Protein AF-A0A1B6BA96-F1 (afdb_monomer_lite)

Radius of gyration: 12.79 Å; chains: 1; bounding box: 41×29×31 Å

pLDDT: mean 71.99, std 13.61, range [39.78, 89.44]

Sequence (100 aa):
MKSKEPPKLGKYVYGSLDTVDASWVELKADFVFIYSRGQALSYRPSGQYEVHGDQLILKTTDGDVIFEKTGLGSNAIELISDPLRHENQGKIFSYKAFSN

Secondary structure (DSSP, 8-state):
----PPPPSEEEESS-TTSTT--EEEE-STTEEEEE--TT-----EEEEEEETTEEEE--TT--EEEEE-STT-SEEEEEE-TT-GGGTT--EEEEEPP-

Structure (mmCIF, N/CA/C/O backbone):
data_AF-A0A1B6BA96-F1
#
_entry.id   AF-A0A1B6BA96-F1
#
loop_
_atom_site.group_PDB
_atom_site.id
_atom_site.type_symbol
_atom_site.label_atom_id
_atom_site.label_alt_id
_atom_site.label_comp_id
_atom_site.label_asym_id
_atom_site.label_entity_id
_atom_site.label_seq_id
_atom_site.pdbx_PDB_ins_code
_atom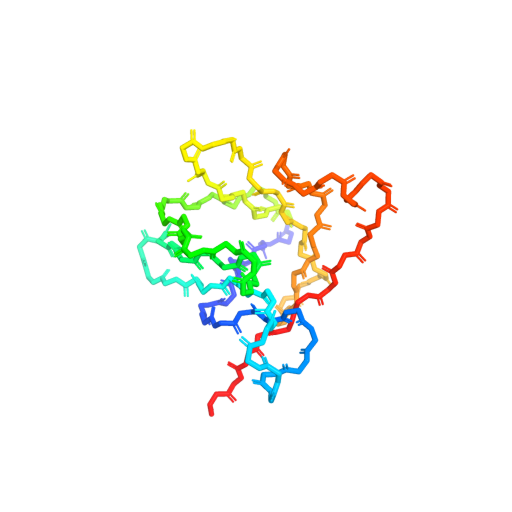_site.Cartn_x
_atom_site.Cartn_y
_atom_site.Cartn_z
_atom_site.occupancy
_atom_site.B_iso_or_equiv
_atom_site.auth_seq_id
_atom_site.auth_comp_id
_atom_site.auth_asym_id
_atom_site.auth_atom_id
_atom_site.pdbx_PDB_model_num
ATOM 1 N N . MET A 1 1 ? -26.604 6.236 7.461 1.00 39.78 1 MET A N 1
ATOM 2 C CA . MET A 1 1 ? -25.246 6.570 6.978 1.00 39.78 1 MET A CA 1
ATOM 3 C C . MET A 1 1 ? -24.353 5.373 7.254 1.00 39.78 1 MET A C 1
ATOM 5 O O . MET A 1 1 ? -24.276 4.963 8.403 1.00 39.78 1 MET A O 1
ATOM 9 N N . LYS A 1 2 ? -23.773 4.737 6.229 1.00 42.31 2 LYS A N 1
ATOM 10 C CA . LYS A 1 2 ? -22.819 3.639 6.447 1.00 42.31 2 LYS A CA 1
ATOM 11 C C . LYS A 1 2 ? -21.537 4.254 7.010 1.00 42.31 2 LYS A C 1
ATOM 13 O O . LYS A 1 2 ? -20.851 4.961 6.281 1.00 42.31 2 LYS A O 1
ATOM 18 N N . SER A 1 3 ? -21.269 4.036 8.298 1.00 40.38 3 SER A N 1
ATOM 19 C CA . SER A 1 3 ? -19.958 4.309 8.890 1.00 40.38 3 SER A CA 1
ATOM 20 C C . SER A 1 3 ? -18.940 3.464 8.128 1.00 40.38 3 SER A C 1
ATOM 22 O O . SER A 1 3 ? -19.040 2.236 8.120 1.00 40.38 3 SER A O 1
ATOM 24 N N . LYS A 1 4 ? -18.054 4.110 7.370 1.00 51.53 4 LYS A N 1
ATOM 25 C CA . LYS A 1 4 ? -17.023 3.424 6.592 1.00 51.53 4 LYS A CA 1
ATOM 26 C C . LYS A 1 4 ? -15.805 3.279 7.489 1.00 51.53 4 LYS A C 1
ATOM 28 O O . LYS A 1 4 ? -15.099 4.245 7.747 1.00 51.53 4 LYS A O 1
ATOM 33 N N . GLU A 1 5 ? -15.617 2.074 8.011 1.00 59.47 5 GLU A N 1
ATOM 34 C CA . GLU A 1 5 ? -14.466 1.739 8.845 1.00 59.47 5 GLU A CA 1
ATOM 35 C C . GLU A 1 5 ? -13.151 1.870 8.054 1.00 59.47 5 GLU A C 1
ATOM 37 O O . GLU A 1 5 ? -13.129 1.542 6.853 1.00 59.47 5 GLU A O 1
ATOM 42 N N . PRO A 1 6 ? -12.057 2.302 8.713 1.00 65.69 6 PRO A N 1
ATOM 43 C CA . PRO A 1 6 ? -10.742 2.420 8.089 1.00 65.69 6 PRO A CA 1
ATOM 44 C C . PRO A 1 6 ? -10.260 1.076 7.506 1.00 65.69 6 PRO A C 1
ATOM 46 O O . PRO A 1 6 ? -10.768 0.010 7.879 1.00 65.69 6 PRO A O 1
ATOM 49 N N . PRO A 1 7 ? -9.307 1.087 6.555 1.00 69.88 7 PRO A N 1
ATOM 50 C CA . PRO A 1 7 ? -8.671 -0.141 6.091 1.00 69.88 7 PRO A CA 1
ATOM 51 C C . PRO A 1 7 ? -8.005 -0.861 7.269 1.00 69.88 7 PRO A C 1
ATOM 53 O O . PRO A 1 7 ? -7.502 -0.227 8.199 1.00 69.88 7 PRO A O 1
ATOM 56 N N . LYS A 1 8 ? -7.996 -2.198 7.239 1.00 80.56 8 LYS A N 1
ATOM 57 C CA . LYS A 1 8 ? -7.294 -2.968 8.271 1.00 80.56 8 LYS A CA 1
ATOM 58 C C . LYS A 1 8 ? -5.799 -2.680 8.195 1.00 80.56 8 LYS A C 1
ATOM 60 O O . LYS A 1 8 ? -5.242 -2.546 7.106 1.00 80.56 8 LYS A O 1
ATOM 65 N N . LEU A 1 9 ? -5.149 -2.617 9.348 1.00 84.56 9 LEU A N 1
ATOM 66 C CA . LEU A 1 9 ? -3.693 -2.558 9.401 1.00 84.56 9 LEU A CA 1
ATOM 67 C C . LEU A 1 9 ? -3.094 -3.866 8.869 1.00 84.56 9 LEU A C 1
ATOM 69 O O . LEU A 1 9 ? -3.733 -4.918 8.931 1.00 84.56 9 LEU A O 1
ATOM 73 N N . GLY A 1 10 ? -1.868 -3.791 8.360 1.00 85.25 10 GLY A N 1
ATOM 74 C CA . GLY A 1 10 ? -1.139 -4.935 7.823 1.00 85.25 10 GLY A CA 1
ATOM 75 C C . GLY A 1 10 ? -0.645 -4.732 6.394 1.00 85.25 10 GLY A C 1
ATOM 76 O O . GLY A 1 10 ? -0.755 -3.653 5.807 1.00 85.25 10 GLY A O 1
ATOM 77 N N . LYS A 1 11 ? -0.055 -5.797 5.847 1.00 83.56 11 LYS A N 1
ATOM 78 C CA . LYS A 1 11 ? 0.600 -5.792 4.539 1.00 83.56 11 LYS A CA 1
ATOM 79 C C . LYS A 1 11 ? -0.360 -6.236 3.442 1.00 83.56 11 LYS A C 1
ATOM 81 O O . LYS A 1 11 ? -0.810 -7.374 3.439 1.00 83.56 11 LYS A O 1
ATOM 86 N N . TYR A 1 12 ? -0.616 -5.356 2.490 1.00 82.62 12 TYR A N 1
ATOM 87 C CA . TYR A 1 12 ? -1.364 -5.590 1.265 1.00 82.62 12 TYR A CA 1
ATOM 88 C C . TYR A 1 12 ? -0.385 -5.862 0.126 1.00 82.62 12 TYR A C 1
ATOM 90 O O . TYR A 1 12 ? 0.518 -5.063 -0.113 1.00 82.62 12 TYR A O 1
ATOM 98 N N . VAL A 1 13 ? -0.546 -6.977 -0.583 1.00 75.00 13 VAL A N 1
ATOM 99 C CA . VAL A 1 13 ? 0.427 -7.444 -1.588 1.00 75.00 13 VAL A CA 1
ATOM 100 C C . VAL A 1 13 ? -0.228 -7.556 -2.956 1.00 75.00 13 VAL A C 1
ATOM 102 O O . VAL A 1 13 ? -1.348 -8.053 -3.068 1.00 75.00 13 VAL A O 1
ATOM 105 N N . TYR A 1 14 ? 0.485 -7.101 -3.983 1.00 73.06 14 TYR A N 1
ATOM 106 C CA . TYR A 1 14 ? 0.169 -7.322 -5.385 1.00 73.06 14 TYR A CA 1
ATOM 107 C C . TYR A 1 14 ? 0.753 -8.668 -5.826 1.00 73.06 14 TYR A C 1
ATOM 109 O O . TYR A 1 14 ? 1.971 -8.821 -5.892 1.00 73.06 14 TYR A O 1
ATOM 117 N N . GLY A 1 15 ? -0.105 -9.647 -6.122 1.00 63.59 15 GLY A N 1
ATOM 118 C CA . GLY A 1 15 ? 0.327 -11.013 -6.448 1.00 63.59 15 GLY A CA 1
ATOM 119 C C . GLY A 1 15 ? 0.620 -11.875 -5.208 1.00 63.59 15 GLY A C 1
ATOM 120 O O . GLY A 1 15 ? 0.047 -11.642 -4.145 1.00 63.59 15 GLY A O 1
ATOM 121 N N . SER A 1 16 ? 1.470 -12.904 -5.345 1.00 55.25 16 SER A N 1
ATOM 122 C CA . SER A 1 16 ? 1.869 -13.778 -4.223 1.00 55.25 16 SER A CA 1
ATOM 123 C C . SER A 1 16 ? 3.076 -13.213 -3.463 1.00 55.25 16 SER A C 1
ATOM 125 O O . SER A 1 16 ? 4.028 -12.737 -4.085 1.00 55.25 16 SER A O 1
ATOM 127 N N . LEU A 1 17 ? 3.079 -13.346 -2.127 1.00 56.03 17 LEU A N 1
ATOM 128 C CA . LEU A 1 17 ? 4.247 -13.055 -1.278 1.00 56.03 17 LEU A CA 1
ATOM 129 C C . LEU A 1 17 ? 5.461 -13.932 -1.595 1.00 56.03 17 LEU A C 1
ATOM 131 O O . LEU A 1 17 ? 6.580 -13.544 -1.268 1.00 56.03 17 LEU A O 1
ATOM 135 N N . ASP A 1 18 ? 5.246 -15.081 -2.234 1.00 57.00 18 ASP A N 1
ATOM 136 C CA . ASP A 1 18 ? 6.318 -16.018 -2.590 1.00 57.00 18 ASP A CA 1
ATOM 137 C C . ASP A 1 18 ? 7.219 -15.468 -3.700 1.00 57.00 18 ASP A C 1
ATOM 139 O O . ASP A 1 18 ? 8.295 -16.000 -3.972 1.00 57.00 18 ASP A O 1
ATOM 143 N N . THR A 1 19 ? 6.791 -14.378 -4.341 1.00 57.00 19 THR A N 1
ATOM 144 C CA . THR A 1 19 ? 7.623 -13.632 -5.273 1.00 57.00 19 THR A CA 1
ATOM 145 C C . THR A 1 19 ? 8.310 -12.496 -4.525 1.00 57.00 19 THR A C 1
ATOM 147 O O . THR A 1 19 ? 7.675 -11.544 -4.071 1.00 57.00 19 THR A O 1
ATOM 150 N N . VAL A 1 20 ? 9.638 -12.587 -4.418 1.00 55.19 20 VAL A N 1
ATOM 151 C CA . VAL A 1 20 ? 10.521 -11.556 -3.831 1.00 55.19 20 VAL A CA 1
ATOM 152 C C . VAL A 1 20 ? 10.324 -10.180 -4.503 1.00 55.19 20 VAL A C 1
ATOM 154 O O . VAL A 1 20 ? 10.654 -9.146 -3.925 1.00 55.19 20 VAL A O 1
ATOM 157 N N . ASP A 1 21 ? 9.702 -10.164 -5.685 1.00 61.72 21 ASP A N 1
ATOM 158 C CA . ASP A 1 21 ? 9.498 -8.996 -6.543 1.00 61.72 21 ASP A CA 1
ATOM 159 C C . ASP A 1 21 ? 8.112 -8.337 -6.421 1.00 61.72 21 ASP A C 1
ATOM 161 O O . ASP A 1 21 ? 7.851 -7.339 -7.098 1.00 61.72 21 ASP A O 1
ATOM 165 N N . ALA A 1 22 ? 7.216 -8.858 -5.576 1.00 70.38 22 ALA A N 1
ATOM 166 C CA . ALA A 1 22 ? 5.857 -8.337 -5.452 1.00 70.38 22 ALA A CA 1
ATOM 167 C C . ALA A 1 22 ? 5.830 -6.881 -4.950 1.00 70.38 22 ALA A C 1
ATOM 169 O O . ALA A 1 22 ? 6.469 -6.534 -3.954 1.00 70.38 22 ALA A O 1
ATOM 170 N N . SER A 1 23 ? 5.032 -6.022 -5.596 1.00 79.44 23 SER A N 1
ATOM 171 C CA . SER A 1 23 ? 4.682 -4.716 -5.023 1.00 79.44 23 SER A CA 1
ATOM 172 C C . SER A 1 23 ? 3.811 -4.922 -3.778 1.00 79.44 23 SER A C 1
ATOM 174 O O . SER A 1 23 ? 2.974 -5.821 -3.737 1.00 79.44 23 SER A O 1
ATOM 176 N N . TRP A 1 24 ? 3.952 -4.083 -2.758 1.00 83.19 24 TRP A N 1
ATOM 177 C CA . TRP A 1 24 ? 3.139 -4.175 -1.544 1.00 83.19 24 TRP A CA 1
ATOM 178 C C . TRP A 1 24 ? 3.045 -2.833 -0.827 1.00 83.19 24 TRP A C 1
ATOM 180 O O . TRP A 1 24 ? 3.944 -2.007 -0.932 1.00 83.19 24 TRP A O 1
ATOM 190 N N . VAL A 1 25 ? 1.983 -2.632 -0.053 1.00 86.50 25 VAL A N 1
ATOM 191 C CA . VAL A 1 25 ? 1.860 -1.537 0.917 1.00 86.50 25 VAL A CA 1
ATOM 192 C C . VAL A 1 25 ? 1.580 -2.120 2.292 1.00 86.50 25 VAL A C 1
ATOM 194 O O . VAL A 1 25 ? 0.756 -3.011 2.442 1.00 86.50 25 VAL A O 1
ATOM 197 N N . GLU A 1 26 ? 2.275 -1.636 3.307 1.00 87.62 26 GLU A N 1
ATOM 198 C CA . GLU A 1 26 ? 2.038 -1.985 4.700 1.00 87.62 26 GLU A CA 1
ATOM 199 C C . GLU A 1 26 ? 1.447 -0.779 5.424 1.00 87.62 26 GLU A C 1
ATOM 201 O O . GLU A 1 26 ? 2.098 0.261 5.519 1.00 87.62 26 GLU A O 1
ATOM 206 N N . LEU A 1 27 ? 0.220 -0.925 5.929 1.00 87.50 27 LEU A N 1
ATOM 207 C CA . LEU A 1 27 ? -0.437 0.070 6.772 1.00 87.50 27 LEU A CA 1
ATOM 208 C C . LEU A 1 27 ? -0.158 -0.236 8.239 1.00 87.50 27 LEU A C 1
ATOM 210 O O . LEU A 1 27 ? -0.365 -1.359 8.704 1.00 87.50 27 LEU A O 1
ATOM 214 N N . LYS A 1 28 ? 0.282 0.779 8.970 1.00 87.12 28 LYS A N 1
ATOM 215 C CA . LYS A 1 28 ? 0.644 0.718 10.384 1.00 87.12 28 LYS A CA 1
ATOM 216 C C . LYS A 1 28 ? -0.288 1.608 11.204 1.00 87.12 28 LYS A C 1
ATOM 218 O O . LYS A 1 28 ? -1.107 2.354 10.659 1.00 87.12 28 LYS A O 1
ATOM 223 N N . ALA A 1 29 ? -0.174 1.484 12.524 1.00 84.75 29 ALA A N 1
ATOM 224 C CA . ALA A 1 29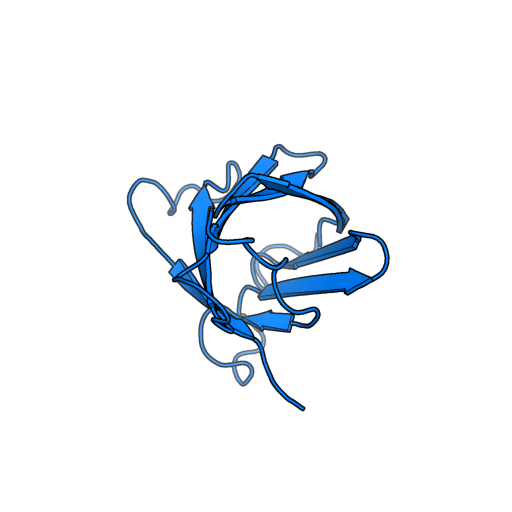 ? -0.852 2.372 13.460 1.00 84.75 29 ALA A CA 1
ATOM 225 C C . ALA A 1 29 ? -0.484 3.846 13.196 1.00 84.75 29 ALA A C 1
ATOM 227 O O . ALA A 1 29 ? 0.470 4.138 12.471 1.00 84.75 29 ALA A O 1
ATOM 228 N N . ASP A 1 30 ? -1.270 4.760 13.765 1.00 86.31 30 ASP A N 1
ATOM 229 C CA . ASP A 1 30 ? -1.051 6.211 13.667 1.00 86.31 30 ASP A CA 1
ATOM 230 C C . ASP A 1 30 ? -0.978 6.731 12.224 1.00 86.31 30 ASP A C 1
ATOM 232 O O . ASP A 1 30 ? -0.225 7.650 11.909 1.00 86.31 30 ASP A O 1
ATOM 236 N N . PHE A 1 31 ? -1.759 6.109 11.338 1.00 82.38 31 PHE A N 1
ATOM 237 C CA . PHE A 1 31 ? -1.862 6.470 9.925 1.00 82.38 31 PHE A CA 1
ATOM 238 C C . PHE A 1 31 ? -0.528 6.425 9.158 1.00 82.38 31 PHE A C 1
ATOM 240 O O . PHE A 1 31 ? -0.351 7.110 8.155 1.00 82.38 31 PHE A O 1
ATOM 247 N N . VAL A 1 32 ? 0.413 5.582 9.591 1.00 88.75 32 VAL A N 1
ATOM 248 C CA . VAL A 1 32 ? 1.718 5.412 8.934 1.00 88.75 32 VAL A CA 1
ATOM 249 C C . VAL A 1 32 ? 1.663 4.320 7.862 1.00 88.75 32 VAL A C 1
ATOM 251 O O . VAL A 1 32 ? 1.008 3.296 8.048 1.00 88.75 32 VAL A O 1
ATOM 254 N N . PHE A 1 33 ? 2.403 4.481 6.761 1.00 89.44 33 PHE A N 1
ATOM 255 C CA . PHE A 1 33 ? 2.587 3.419 5.764 1.00 89.44 33 PHE A CA 1
ATOM 256 C C . PHE A 1 33 ? 4.049 3.209 5.347 1.00 89.44 33 PHE A C 1
ATOM 258 O O . PHE A 1 33 ? 4.888 4.103 5.472 1.00 89.44 33 PHE A O 1
ATOM 265 N N . ILE A 1 34 ? 4.330 2.029 4.785 1.00 88.56 34 ILE A N 1
ATOM 266 C CA . ILE A 1 34 ? 5.509 1.755 3.950 1.00 88.56 34 ILE A CA 1
ATOM 267 C C . ILE A 1 34 ? 5.024 1.174 2.626 1.00 88.56 34 ILE A C 1
ATOM 269 O O . ILE A 1 34 ? 4.227 0.239 2.618 1.00 88.56 34 ILE A O 1
ATOM 273 N N . TYR A 1 35 ? 5.507 1.705 1.509 1.00 85.44 35 TYR A N 1
ATOM 274 C CA . TYR A 1 35 ? 5.136 1.252 0.175 1.00 85.44 35 TYR A CA 1
ATOM 275 C C . TYR A 1 35 ? 6.358 0.713 -0.573 1.00 85.44 35 TYR A C 1
ATOM 277 O O . TYR A 1 35 ? 7.438 1.298 -0.546 1.00 85.44 35 TYR A O 1
ATOM 285 N N . SER A 1 36 ? 6.196 -0.420 -1.249 1.00 83.44 36 SER A N 1
ATOM 286 C CA . SER A 1 36 ? 7.180 -1.004 -2.151 1.00 83.44 36 SER A CA 1
ATOM 287 C C . SER A 1 36 ? 6.553 -1.207 -3.520 1.00 83.44 36 SER A C 1
ATOM 289 O O . SER A 1 36 ? 5.536 -1.883 -3.673 1.00 83.44 36 SER A O 1
ATOM 291 N N . ARG A 1 37 ? 7.208 -0.658 -4.540 1.00 78.81 37 ARG A N 1
ATOM 292 C CA . ARG A 1 37 ? 6.791 -0.790 -5.938 1.00 78.81 37 ARG A CA 1
ATOM 293 C C . ARG A 1 37 ? 7.366 -2.046 -6.624 1.00 78.81 37 ARG A C 1
ATOM 295 O O . ARG A 1 37 ? 7.117 -2.238 -7.807 1.00 78.81 37 ARG A O 1
ATOM 302 N N . GLY A 1 38 ? 8.043 -2.938 -5.890 1.00 74.88 38 GLY A N 1
ATOM 303 C CA . GLY A 1 38 ? 8.748 -4.120 -6.423 1.00 74.88 38 GLY A CA 1
ATOM 304 C C . GLY A 1 38 ? 10.268 -3.913 -6.552 1.00 74.88 38 GLY A C 1
ATOM 305 O O . GLY A 1 38 ? 10.762 -2.812 -6.305 1.00 74.88 38 GLY A O 1
ATOM 306 N N . GLN A 1 39 ? 11.018 -4.965 -6.920 1.00 62.97 39 GLN A N 1
ATOM 307 C CA . GLN A 1 39 ? 12.498 -4.997 -6.868 1.00 62.97 39 GLN A CA 1
ATOM 308 C C . GLN A 1 39 ? 13.212 -3.957 -7.745 1.00 62.97 39 GLN A C 1
ATOM 310 O O . GLN A 1 39 ? 14.347 -3.594 -7.447 1.00 62.97 39 GLN A O 1
ATOM 315 N N . ALA A 1 40 ? 12.561 -3.437 -8.790 1.00 58.84 40 ALA A N 1
ATOM 316 C CA . ALA A 1 40 ? 13.165 -2.419 -9.651 1.00 58.84 40 ALA A CA 1
ATOM 317 C C . ALA A 1 40 ? 13.452 -1.095 -8.913 1.00 58.84 40 ALA A C 1
ATOM 319 O O . ALA A 1 40 ? 14.188 -0.256 -9.427 1.00 58.84 40 ALA A O 1
ATOM 320 N N . LEU A 1 41 ? 12.888 -0.901 -7.712 1.00 60.81 41 LEU A N 1
ATOM 321 C CA . LEU A 1 41 ? 13.048 0.309 -6.917 1.00 60.81 41 LEU A CA 1
ATOM 322 C C . LEU A 1 41 ? 13.500 -0.037 -5.491 1.00 60.81 41 LEU A C 1
ATOM 324 O O . LEU A 1 41 ? 12.717 -0.484 -4.654 1.00 60.81 41 LEU A O 1
ATOM 328 N N . SER A 1 42 ? 14.774 0.233 -5.191 1.00 65.06 42 SER A N 1
ATOM 329 C CA . SER A 1 42 ? 15.344 0.132 -3.836 1.00 65.06 42 SER A CA 1
ATOM 330 C C . SER A 1 42 ? 14.673 1.095 -2.849 1.00 65.06 42 SER A C 1
ATOM 332 O O . SER A 1 42 ? 14.700 0.883 -1.637 1.00 65.06 42 SER A O 1
ATOM 334 N N . TYR A 1 43 ? 14.077 2.166 -3.374 1.00 71.75 43 TYR A N 1
ATOM 335 C CA . TYR A 1 43 ? 13.386 3.180 -2.598 1.00 71.75 43 TYR A CA 1
ATOM 336 C C . TYR A 1 43 ? 11.999 2.697 -2.160 1.00 71.75 43 TYR A C 1
ATOM 338 O O . TYR A 1 43 ? 11.177 2.275 -2.977 1.00 71.75 43 TYR A O 1
ATOM 346 N N . ARG A 1 44 ? 11.739 2.788 -0.853 1.00 78.94 44 ARG A N 1
ATOM 347 C CA . ARG A 1 44 ? 10.447 2.477 -0.237 1.00 78.94 44 ARG A CA 1
ATOM 348 C C . ARG A 1 44 ? 9.877 3.754 0.374 1.00 78.94 44 ARG A C 1
ATOM 350 O O . ARG A 1 44 ? 10.308 4.115 1.470 1.00 78.94 44 ARG A O 1
ATOM 357 N N . PRO A 1 45 ? 8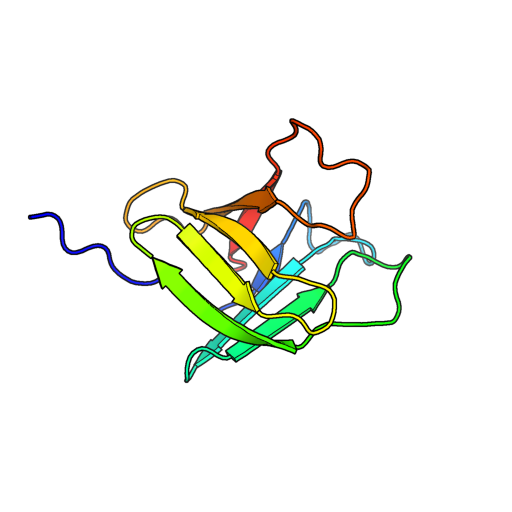.952 4.446 -0.312 1.00 81.75 45 PRO A N 1
ATOM 358 C CA . PRO A 1 45 ? 8.291 5.601 0.267 1.00 81.75 45 PRO A CA 1
ATOM 359 C C . PRO A 1 45 ? 7.583 5.217 1.568 1.00 81.75 45 PRO A C 1
ATOM 361 O O . PRO A 1 45 ? 6.940 4.168 1.660 1.00 81.75 45 PRO A O 1
ATOM 364 N N . SER A 1 46 ? 7.677 6.088 2.564 1.00 86.69 46 SER A N 1
ATOM 365 C CA . SER A 1 46 ? 6.955 5.967 3.827 1.00 86.69 46 SER A CA 1
ATOM 366 C C . SER A 1 46 ? 6.459 7.333 4.258 1.00 86.69 46 SER A C 1
ATOM 368 O O . SER A 1 46 ? 7.150 8.330 4.048 1.00 86.69 46 SER A O 1
ATOM 370 N N . GLY A 1 47 ? 5.296 7.381 4.892 1.00 87.12 47 GLY A N 1
ATOM 371 C CA . GLY A 1 47 ? 4.694 8.640 5.298 1.00 87.12 47 GLY A CA 1
ATOM 372 C C . GLY A 1 47 ? 3.373 8.438 6.015 1.00 87.12 47 GLY A C 1
ATOM 373 O O . GLY A 1 47 ? 3.124 7.382 6.598 1.00 87.12 47 GLY A O 1
ATOM 374 N N . GLN A 1 48 ? 2.542 9.473 5.952 1.00 89.38 48 GLN A N 1
ATOM 375 C CA . GLN A 1 48 ? 1.183 9.471 6.476 1.00 89.38 48 GLN A CA 1
ATOM 376 C C . GLN A 1 48 ? 0.195 9.130 5.357 1.00 89.38 48 GLN A C 1
ATOM 378 O O . GLN A 1 48 ? 0.368 9.571 4.217 1.00 89.38 48 GLN A O 1
ATOM 383 N N . TYR A 1 49 ? -0.835 8.354 5.674 1.00 86.62 49 TYR A N 1
ATOM 384 C CA . TYR A 1 49 ? -1.949 8.100 4.771 1.00 86.62 49 TYR A CA 1
ATOM 385 C C . TYR A 1 49 ? -3.230 8.764 5.266 1.00 86.62 49 TYR A C 1
ATOM 387 O O . TYR A 1 49 ? -3.438 8.961 6.460 1.00 86.62 49 TYR A O 1
ATOM 395 N N . GLU A 1 50 ? -4.117 9.075 4.332 1.00 85.56 50 GLU A N 1
ATOM 396 C CA . GLU A 1 50 ? -5.449 9.595 4.620 1.00 85.56 50 GLU A CA 1
ATOM 397 C C . GLU A 1 50 ? -6.513 8.666 4.054 1.00 85.56 50 GLU A C 1
ATOM 399 O O . GLU A 1 50 ? -6.299 7.985 3.050 1.00 85.56 50 GLU A O 1
ATOM 404 N N . VAL A 1 51 ? -7.676 8.646 4.702 1.00 82.69 5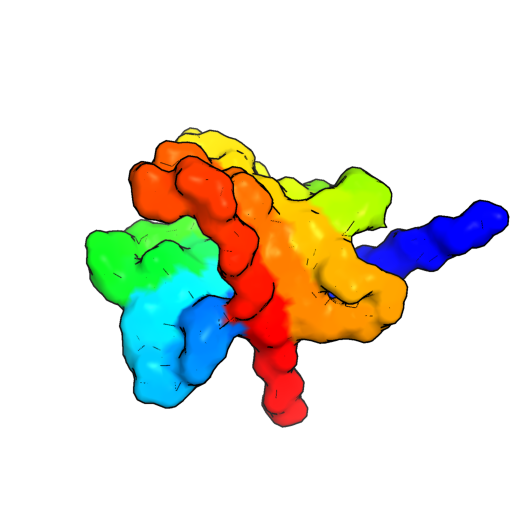1 VAL A N 1
ATOM 405 C CA . VAL A 1 51 ? -8.829 7.862 4.258 1.00 82.69 51 VAL A CA 1
ATOM 406 C C . VAL A 1 51 ? -9.982 8.814 3.976 1.00 82.69 51 VAL A C 1
ATOM 408 O O . VAL A 1 51 ? -10.499 9.456 4.888 1.00 82.69 51 VAL A O 1
ATOM 411 N N . HIS A 1 52 ? -10.397 8.884 2.713 1.00 82.00 52 HIS A N 1
ATOM 412 C CA . HIS A 1 52 ? -11.484 9.737 2.234 1.00 82.00 52 HIS A CA 1
ATOM 413 C C . HIS A 1 52 ? -12.584 8.865 1.632 1.00 82.00 52 HIS A C 1
ATOM 415 O O . HIS A 1 52 ? -12.526 8.453 0.476 1.00 82.00 52 HIS A O 1
ATOM 421 N N . GLY A 1 53 ? -13.605 8.544 2.427 1.00 80.12 53 GLY A N 1
ATOM 422 C CA . GLY A 1 53 ? -14.677 7.655 1.979 1.00 80.12 53 GLY A CA 1
ATOM 423 C C . GLY A 1 53 ? -14.166 6.238 1.696 1.00 80.12 53 GLY A C 1
ATOM 424 O O . GLY A 1 53 ? -13.838 5.520 2.635 1.00 80.12 53 GLY A O 1
ATOM 425 N N . ASP A 1 54 ? -14.147 5.833 0.421 1.00 79.56 54 ASP A N 1
ATOM 426 C CA . ASP A 1 54 ? -13.581 4.541 -0.012 1.00 79.56 54 ASP A CA 1
ATOM 427 C C . ASP A 1 54 ? -12.134 4.664 -0.505 1.00 79.56 54 ASP A C 1
ATOM 429 O O . ASP A 1 54 ? -11.550 3.665 -0.905 1.00 79.56 54 ASP A O 1
ATOM 433 N N . GLN A 1 55 ? -11.533 5.853 -0.472 1.00 83.12 55 GLN A N 1
ATOM 434 C CA . GLN A 1 55 ? -10.179 6.064 -0.973 1.00 83.12 55 GLN A CA 1
ATOM 435 C C . GLN A 1 55 ? -9.153 6.066 0.159 1.00 83.12 55 GLN A C 1
ATOM 437 O O . GLN A 1 55 ? -9.351 6.701 1.194 1.00 83.12 55 GLN A O 1
ATOM 442 N N . LEU A 1 56 ? -8.043 5.370 -0.064 1.00 84.44 56 LEU A N 1
ATOM 443 C CA . LEU A 1 56 ? -6.825 5.413 0.733 1.00 84.44 56 LEU A CA 1
ATOM 444 C C . LEU A 1 56 ? -5.773 6.181 -0.069 1.00 84.44 56 LEU A C 1
ATOM 446 O O . LEU A 1 56 ? -5.381 5.755 -1.153 1.00 84.44 56 LEU A O 1
ATOM 450 N N . ILE A 1 57 ? -5.307 7.299 0.470 1.00 87.00 57 ILE A N 1
ATOM 451 C CA . ILE A 1 57 ? -4.326 8.169 -0.178 1.00 87.00 57 ILE A CA 1
ATOM 452 C C . ILE A 1 57 ? -3.018 8.069 0.597 1.00 87.00 57 ILE A C 1
ATOM 454 O O . ILE A 1 57 ? -2.966 8.431 1.771 1.00 87.00 57 ILE A O 1
ATOM 458 N N . LEU A 1 58 ? -1.960 7.583 -0.046 1.00 88.19 58 LEU A N 1
ATOM 459 C CA . LEU A 1 58 ? -0.613 7.570 0.511 1.00 88.19 58 LEU A CA 1
ATOM 460 C C . LEU A 1 58 ? 0.112 8.836 0.067 1.00 88.19 58 LEU A C 1
ATOM 462 O O . LEU A 1 58 ? 0.401 9.003 -1.120 1.00 88.19 58 LEU A O 1
ATOM 466 N N . LYS A 1 59 ? 0.437 9.706 1.022 1.00 86.00 59 LYS A N 1
ATOM 467 C CA . LYS A 1 59 ? 1.212 10.914 0.741 1.00 86.00 59 LYS A CA 1
ATOM 468 C C . LYS A 1 59 ? 2.684 10.548 0.663 1.00 86.00 59 LYS A C 1
ATOM 470 O O . LYS A 1 59 ? 3.298 10.205 1.676 1.00 86.00 59 LYS A O 1
ATOM 475 N N . THR A 1 60 ? 3.241 10.582 -0.542 1.00 81.25 60 THR A N 1
ATOM 476 C CA . THR A 1 60 ? 4.670 10.334 -0.775 1.00 81.25 60 THR A CA 1
ATOM 477 C C . THR A 1 60 ? 5.359 11.618 -1.226 1.00 81.25 60 THR A C 1
ATOM 479 O O . THR A 1 60 ? 4.713 12.524 -1.749 1.00 81.25 60 THR A O 1
ATOM 482 N N . THR A 1 61 ? 6.679 11.710 -1.047 1.00 79.25 61 THR A N 1
ATOM 483 C CA . THR A 1 61 ? 7.470 12.859 -1.527 1.00 79.25 61 THR A CA 1
ATOM 484 C C . THR A 1 61 ? 7.431 13.020 -3.044 1.00 79.25 61 THR A C 1
ATOM 486 O O . THR A 1 61 ? 7.647 14.119 -3.545 1.00 79.25 61 THR A O 1
ATOM 489 N N . ASP A 1 62 ? 7.128 11.940 -3.762 1.00 75.06 62 ASP A N 1
ATOM 490 C CA . ASP A 1 62 ? 7.164 11.877 -5.221 1.00 75.06 62 ASP A CA 1
ATOM 491 C C . ASP A 1 62 ? 5.765 12.030 -5.850 1.00 75.06 62 ASP A C 1
ATOM 493 O O . ASP A 1 62 ? 5.588 11.824 -7.051 1.00 75.06 62 ASP A O 1
ATOM 497 N N . GLY A 1 63 ? 4.762 12.359 -5.030 1.00 80.25 63 GLY A N 1
ATOM 498 C CA . GLY A 1 63 ? 3.358 12.477 -5.415 1.00 80.25 63 GLY A CA 1
ATOM 499 C C . GLY A 1 63 ? 2.458 11.448 -4.732 1.00 80.25 63 GLY A C 1
ATOM 500 O O . GLY A 1 63 ? 2.904 10.406 -4.245 1.00 80.25 63 GLY A O 1
ATOM 501 N N . ASP A 1 64 ? 1.167 11.753 -4.682 1.00 85.50 64 ASP A N 1
ATOM 502 C CA . ASP A 1 64 ? 0.192 10.935 -3.964 1.00 85.50 64 ASP A CA 1
ATOM 503 C C . ASP A 1 64 ? -0.122 9.638 -4.721 1.00 85.50 64 ASP A C 1
ATOM 505 O O . ASP A 1 64 ? -0.381 9.644 -5.926 1.00 85.50 64 ASP A O 1
ATOM 509 N N . VAL A 1 65 ? -0.130 8.518 -3.995 1.00 84.81 65 VAL A N 1
ATOM 510 C CA . VAL A 1 65 ? -0.569 7.211 -4.507 1.00 84.81 65 VAL A CA 1
ATOM 511 C C . VAL A 1 65 ? -1.973 6.945 -3.978 1.00 84.81 65 VAL A C 1
ATOM 513 O O . VAL A 1 65 ? -2.195 6.982 -2.769 1.00 84.81 65 VAL A O 1
ATOM 516 N N . ILE A 1 66 ? -2.927 6.678 -4.869 1.00 84.06 66 ILE A N 1
ATOM 517 C CA . ILE A 1 66 ? -4.349 6.571 -4.523 1.00 84.06 66 ILE A CA 1
ATOM 518 C C . ILE A 1 66 ? -4.826 5.142 -4.743 1.00 84.06 66 ILE A C 1
ATOM 520 O O . ILE A 1 66 ? -4.719 4.592 -5.843 1.00 84.06 66 ILE A O 1
ATOM 524 N N . PHE A 1 67 ? -5.410 4.577 -3.695 1.00 82.31 67 PHE A N 1
ATOM 525 C CA . PHE A 1 67 ? -6.080 3.289 -3.700 1.00 82.31 67 PHE A CA 1
ATOM 526 C C . PHE A 1 67 ? -7.575 3.470 -3.424 1.00 82.31 67 PHE A C 1
ATOM 528 O O . PHE A 1 67 ? -7.965 4.364 -2.678 1.00 82.31 67 PHE A O 1
ATOM 535 N N . GLU A 1 68 ? -8.410 2.591 -3.965 1.00 80.38 68 GLU A N 1
ATOM 536 C CA . GLU A 1 68 ? -9.829 2.473 -3.634 1.00 80.38 68 GLU A CA 1
ATOM 537 C C . GLU A 1 68 ? -10.090 1.165 -2.881 1.00 80.38 68 GLU A C 1
ATOM 539 O O . GLU A 1 68 ? -9.480 0.127 -3.130 1.00 80.38 68 GLU A O 1
ATOM 544 N N . LYS A 1 69 ? -10.978 1.201 -1.894 1.00 72.19 69 LYS A N 1
ATOM 545 C CA . LYS A 1 69 ? -11.370 0.041 -1.104 1.00 72.19 69 LYS A CA 1
ATOM 546 C C . LYS A 1 69 ? -12.399 -0.773 -1.878 1.00 72.19 69 LYS A C 1
ATOM 548 O O . LYS A 1 69 ? -13.438 -0.257 -2.274 1.00 72.19 69 LYS A O 1
ATOM 553 N N . THR A 1 70 ? -12.198 -2.085 -1.948 1.00 64.56 70 THR A N 1
ATOM 554 C CA . THR A 1 70 ? -13.108 -3.017 -2.649 1.00 64.56 70 THR A CA 1
ATOM 555 C C . THR A 1 70 ? -14.388 -3.372 -1.867 1.00 64.56 70 THR A C 1
ATOM 557 O O . THR A 1 70 ? -14.965 -4.444 -2.038 1.00 64.56 70 THR A O 1
ATOM 560 N N . GLY A 1 71 ? -14.863 -2.488 -0.986 1.00 54.25 71 GLY A N 1
ATOM 561 C CA . GLY A 1 71 ? -16.085 -2.680 -0.198 1.00 54.25 71 GLY A CA 1
ATOM 562 C C . GLY A 1 71 ? -15.882 -2.796 1.318 1.00 54.25 71 GLY A C 1
ATOM 563 O O . GLY A 1 71 ? -14.772 -2.835 1.848 1.00 54.25 71 GLY A O 1
ATOM 564 N N . LEU A 1 72 ? -16.999 -2.803 2.051 1.00 43.25 72 LEU A N 1
ATOM 565 C CA . LEU A 1 72 ? -17.040 -2.778 3.519 1.00 43.25 72 LEU A CA 1
ATOM 566 C C . LEU A 1 72 ? -16.368 -4.017 4.131 1.00 43.25 72 LEU A C 1
ATOM 568 O O . LEU A 1 72 ? -16.689 -5.142 3.764 1.00 43.25 72 LEU A O 1
ATOM 572 N N . GLY A 1 73 ? -15.446 -3.803 5.075 1.00 56.19 73 GLY A N 1
ATOM 573 C CA . GLY A 1 73 ? -14.731 -4.879 5.774 1.00 56.19 73 GLY A CA 1
ATOM 574 C C . GLY A 1 73 ? -13.744 -5.685 4.920 1.00 56.19 73 GLY A C 1
ATOM 575 O O . GLY A 1 73 ? -13.193 -6.668 5.419 1.00 56.19 73 GLY A O 1
ATOM 576 N N . SER A 1 74 ? -13.513 -5.297 3.658 1.00 63.03 74 SER A N 1
ATOM 577 C CA . SER A 1 74 ? -12.633 -6.052 2.772 1.00 63.03 74 SER A CA 1
ATOM 578 C C . SER A 1 74 ? -11.169 -5.945 3.211 1.00 63.03 74 SER A C 1
ATOM 580 O O . SER A 1 74 ? -10.693 -4.911 3.685 1.00 63.03 74 SER A O 1
ATOM 582 N N . ASN A 1 75 ? -10.457 -7.051 3.022 1.00 70.00 75 ASN A N 1
ATOM 583 C CA . ASN A 1 75 ? -9.010 -7.128 3.160 1.00 70.00 75 ASN A CA 1
ATOM 584 C C . ASN A 1 75 ? -8.320 -6.725 1.846 1.00 70.00 75 ASN A C 1
ATOM 586 O O . ASN A 1 75 ? -7.188 -7.135 1.625 1.00 70.00 75 ASN A O 1
ATOM 590 N N . ALA A 1 76 ? -8.991 -6.017 0.932 1.00 72.56 76 ALA A N 1
ATOM 591 C CA . ALA A 1 76 ? -8.447 -5.728 -0.384 1.00 72.56 76 ALA A CA 1
ATOM 592 C C . ALA A 1 76 ? -8.586 -4.259 -0.793 1.00 72.56 76 ALA A C 1
ATOM 594 O O . ALA A 1 76 ? -9.662 -3.662 -0.717 1.00 72.56 76 ALA A O 1
ATOM 595 N N . ILE A 1 77 ? -7.483 -3.702 -1.275 1.00 75.94 77 ILE A N 1
ATOM 596 C CA . ILE A 1 77 ? -7.409 -2.349 -1.827 1.00 75.94 77 ILE A CA 1
ATOM 597 C C . ILE A 1 77 ? -7.013 -2.436 -3.293 1.00 75.94 77 ILE A C 1
ATOM 599 O O . ILE A 1 77 ? -6.273 -3.332 -3.687 1.00 75.94 77 ILE A O 1
ATOM 603 N N . GLU A 1 78 ? -7.500 -1.509 -4.093 1.00 79.12 78 GLU A N 1
ATOM 604 C CA . GLU A 1 78 ? -7.257 -1.438 -5.521 1.00 79.12 78 GLU A CA 1
ATOM 605 C C . GLU A 1 78 ? -6.452 -0.196 -5.850 1.00 79.12 78 GLU A C 1
ATOM 607 O O . GLU A 1 78 ? -6.848 0.904 -5.495 1.00 79.12 78 GLU A O 1
ATOM 612 N N . LEU A 1 79 ? -5.301 -0.354 -6.500 1.00 78.19 79 LEU A N 1
ATOM 613 C CA . LEU A 1 79 ? -4.508 0.787 -6.943 1.00 78.19 79 LEU A CA 1
ATOM 614 C C . LEU A 1 79 ? -5.209 1.466 -8.119 1.00 78.19 79 LEU A C 1
ATOM 616 O O . LEU A 1 79 ? -5.421 0.833 -9.154 1.00 78.19 79 LEU A O 1
ATOM 620 N N . ILE A 1 80 ? -5.527 2.748 -7.946 1.00 78.31 80 ILE A N 1
ATOM 621 C CA . ILE A 1 80 ? -6.188 3.589 -8.951 1.00 78.31 80 ILE A CA 1
ATOM 622 C C . ILE A 1 80 ? -5.186 4.544 -9.601 1.00 78.31 80 ILE A C 1
ATOM 624 O O . ILE A 1 80 ? -5.261 4.802 -10.799 1.00 78.31 80 ILE A O 1
ATOM 628 N N . SER A 1 81 ? -4.230 5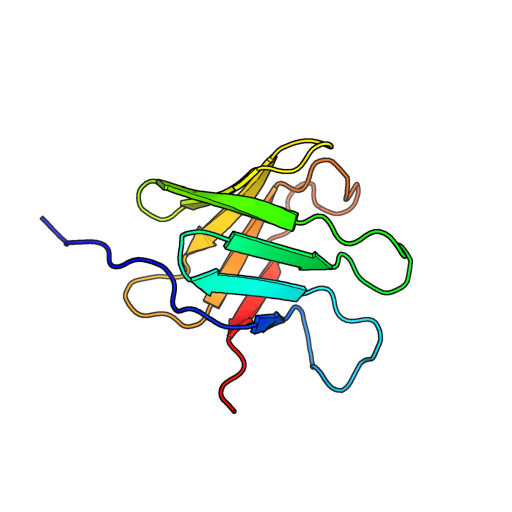.064 -8.825 1.00 79.75 81 SER A N 1
ATOM 629 C CA . SER A 1 81 ? -3.226 6.008 -9.318 1.00 79.75 81 SER A CA 1
ATOM 630 C C . SER A 1 81 ? -1.885 5.831 -8.609 1.00 79.75 81 SER A C 1
ATOM 632 O O . SER A 1 81 ? -1.831 5.809 -7.383 1.00 79.75 81 SER A O 1
ATOM 634 N N . ASP A 1 82 ? -0.799 5.742 -9.383 1.00 81.25 82 ASP A N 1
ATOM 635 C CA . ASP A 1 82 ? 0.583 5.882 -8.900 1.00 81.25 82 ASP A CA 1
ATOM 636 C C . ASP A 1 82 ? 1.357 6.712 -9.938 1.00 81.25 82 ASP A C 1
ATOM 638 O O . ASP A 1 82 ? 1.591 6.215 -11.045 1.00 81.25 82 ASP A O 1
ATOM 642 N N . PRO A 1 83 ? 1.744 7.963 -9.633 1.00 75.81 83 PRO A N 1
ATOM 643 C CA . PRO A 1 83 ? 2.373 8.862 -10.603 1.00 75.81 83 PRO A CA 1
ATOM 644 C C . PRO A 1 83 ? 3.731 8.358 -11.105 1.00 75.81 83 PRO A C 1
ATOM 646 O O . PRO A 1 83 ? 4.175 8.755 -12.180 1.00 75.81 83 PRO A O 1
ATOM 649 N N . LEU A 1 84 ? 4.381 7.459 -10.361 1.00 73.56 84 LEU A N 1
ATOM 650 C CA . LEU A 1 84 ? 5.685 6.901 -10.718 1.00 73.56 84 LEU A CA 1
ATOM 651 C C . LEU A 1 84 ? 5.599 5.564 -11.459 1.00 73.56 84 LEU A C 1
ATOM 653 O O . LEU A 1 84 ? 6.627 4.993 -11.825 1.00 73.56 84 LEU A O 1
ATOM 657 N N . ARG A 1 85 ? 4.392 5.041 -11.690 1.00 70.69 85 ARG A N 1
ATOM 658 C CA . ARG A 1 85 ? 4.185 3.773 -12.389 1.00 70.69 85 ARG A CA 1
ATOM 659 C C . ARG A 1 85 ? 3.523 4.052 -13.735 1.00 70.69 85 ARG A C 1
ATOM 661 O O . ARG A 1 85 ? 2.304 4.101 -13.851 1.00 70.69 85 ARG A O 1
ATOM 668 N N . HIS A 1 86 ? 4.341 4.225 -14.775 1.00 60.53 86 HIS A N 1
ATOM 669 C CA . HIS A 1 86 ? 3.878 4.551 -16.134 1.00 60.53 86 HIS A CA 1
ATOM 670 C C . HIS A 1 86 ? 2.898 3.513 -16.726 1.00 60.53 86 HIS A C 1
ATOM 672 O O . HIS A 1 86 ? 2.124 3.833 -17.623 1.00 60.53 86 HIS A O 1
ATOM 678 N N . GLU A 1 87 ? 2.889 2.290 -16.190 1.00 59.66 87 GLU A N 1
ATOM 679 C CA . GLU A 1 87 ? 2.017 1.176 -16.587 1.00 59.66 87 GLU A CA 1
ATOM 680 C C . GLU A 1 87 ? 0.571 1.284 -16.056 1.00 59.66 87 GLU A C 1
ATOM 682 O O . GLU A 1 87 ? -0.289 0.500 -16.464 1.00 59.66 87 GLU A O 1
ATOM 687 N N . ASN A 1 88 ? 0.295 2.229 -15.146 1.00 53.78 88 ASN A N 1
ATOM 688 C CA . ASN A 1 88 ? -0.977 2.335 -14.420 1.00 53.78 88 ASN A CA 1
ATOM 689 C C . ASN A 1 88 ? -2.104 3.048 -15.179 1.00 53.78 88 ASN A C 1
ATOM 691 O O . ASN A 1 88 ? -3.211 3.133 -14.651 1.00 53.78 88 ASN A O 1
ATOM 695 N N . GLN A 1 89 ? -1.878 3.564 -16.392 1.00 49.03 89 GLN A N 1
ATOM 696 C CA . GLN A 1 89 ? -2.938 4.257 -17.134 1.00 49.03 89 GLN A CA 1
ATOM 697 C C . GLN A 1 89 ? -4.066 3.276 -17.518 1.00 49.03 89 GLN A C 1
ATOM 699 O O . GLN A 1 89 ? -3.985 2.575 -18.523 1.00 49.03 89 GLN A O 1
ATOM 704 N N . GLY A 1 90 ? -5.115 3.216 -16.690 1.00 46.28 90 GLY A N 1
ATOM 705 C CA . GLY A 1 90 ? -6.330 2.429 -16.925 1.00 46.28 90 GLY A CA 1
ATOM 706 C C . GLY A 1 90 ? -6.324 0.987 -16.401 1.00 46.28 90 GLY A C 1
ATOM 707 O O . GLY A 1 90 ? -7.228 0.232 -16.753 1.00 46.28 90 GLY A O 1
ATOM 708 N N . LYS A 1 91 ? -5.347 0.579 -15.576 1.00 51.75 91 LYS A N 1
ATOM 709 C CA . LYS A 1 91 ? -5.312 -0.765 -14.966 1.00 51.75 91 LYS A CA 1
ATOM 710 C C . LYS A 1 91 ? -5.584 -0.704 -13.466 1.00 51.75 91 LYS A C 1
ATOM 712 O O . LYS A 1 91 ? -4.914 0.025 -12.745 1.00 51.75 91 LYS A O 1
ATOM 717 N N . ILE A 1 92 ? -6.539 -1.515 -13.018 1.00 54.47 92 ILE A N 1
ATOM 718 C CA . ILE A 1 92 ? -6.868 -1.707 -11.604 1.00 54.47 92 ILE A CA 1
ATOM 719 C C . ILE A 1 92 ? -6.033 -2.874 -11.074 1.00 54.47 92 ILE A C 1
ATOM 721 O O . ILE A 1 92 ? -6.050 -3.962 -11.655 1.00 54.47 92 ILE A O 1
ATOM 725 N N . PHE A 1 93 ? -5.318 -2.663 -9.969 1.00 57.50 93 PHE A N 1
ATOM 726 C CA . PHE A 1 93 ? -4.538 -3.717 -9.314 1.00 57.50 93 PHE A CA 1
ATOM 727 C C . PHE A 1 93 ? -5.076 -3.992 -7.919 1.00 57.50 93 PHE A C 1
ATOM 729 O O . PHE A 1 93 ? -4.974 -3.128 -7.054 1.00 57.50 93 PHE A O 1
ATOM 736 N N . SER A 1 94 ? -5.594 -5.194 -7.675 1.00 59.53 94 SER A N 1
ATOM 737 C CA . SER A 1 94 ? -6.093 -5.577 -6.353 1.00 59.53 94 SER A CA 1
ATOM 738 C C . SER A 1 94 ? -4.961 -6.137 -5.483 1.00 59.53 94 SER A C 1
ATOM 740 O O . SER A 1 94 ? -4.283 -7.098 -5.852 1.00 59.53 94 SER A O 1
ATOM 742 N N . TYR A 1 95 ? -4.790 -5.565 -4.297 1.00 67.38 95 TYR A N 1
ATOM 743 C CA . TYR A 1 95 ? -3.879 -6.027 -3.260 1.00 67.38 95 TYR A CA 1
ATOM 744 C C . TYR A 1 95 ? -4.685 -6.683 -2.149 1.00 67.38 95 TYR A C 1
ATOM 746 O O . TYR A 1 95 ? -5.718 -6.147 -1.759 1.00 67.38 95 TYR A O 1
ATOM 754 N N . LYS A 1 96 ? -4.214 -7.804 -1.595 1.00 64.88 96 LYS A N 1
ATOM 755 C CA . LYS A 1 96 ? -4.875 -8.489 -0.469 1.00 64.88 96 LYS A CA 1
ATOM 756 C C . LYS A 1 96 ? -4.030 -8.398 0.795 1.00 64.88 96 LYS A C 1
ATOM 758 O O . LYS A 1 96 ? -2.816 -8.582 0.728 1.00 64.88 96 LYS A 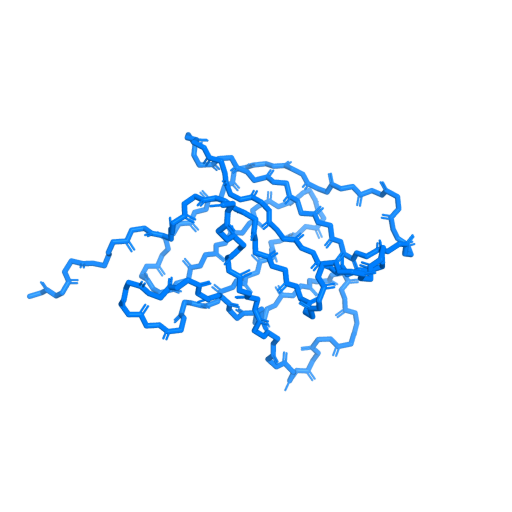O 1
ATOM 763 N N . ALA A 1 97 ? -4.672 -8.127 1.929 1.00 64.81 97 ALA A N 1
ATOM 764 C CA . ALA A 1 97 ? -4.044 -8.121 3.237 1.00 64.81 97 ALA A CA 1
ATOM 765 C C . ALA A 1 97 ? -3.594 -9.541 3.577 1.00 64.81 97 ALA A C 1
ATOM 767 O O . ALA A 1 97 ? -4.394 -10.483 3.555 1.00 64.81 97 ALA A O 1
ATOM 768 N N . PHE A 1 98 ? -2.317 -9.684 3.895 1.00 56.38 98 PHE A N 1
ATOM 769 C CA . PHE A 1 98 ? -1.763 -10.928 4.383 1.00 56.38 98 PHE A CA 1
ATOM 770 C C . PHE A 1 98 ? -2.121 -11.077 5.861 1.00 56.38 98 PHE A C 1
ATOM 772 O O . PHE A 1 98 ? -1.816 -10.202 6.672 1.00 56.38 98 PHE A O 1
ATOM 779 N N . SER A 1 99 ? -2.817 -12.163 6.192 1.00 53.94 99 SER A N 1
ATOM 780 C CA . SER A 1 99 ? -3.059 -12.553 7.583 1.00 53.94 99 SER A CA 1
ATOM 781 C C . SER A 1 99 ? -1.921 -13.494 7.973 1.00 53.94 99 SER A C 1
ATOM 783 O O . SER A 1 99 ? -1.720 -14.487 7.274 1.00 53.94 99 SER A O 1
ATOM 785 N N . ASN A 1 100 ? -1.150 -13.140 9.005 1.00 44.56 100 ASN A N 1
ATOM 786 C CA . ASN A 1 100 ? -0.273 -14.104 9.683 1.00 44.56 100 ASN A CA 1
ATOM 787 C C . ASN A 1 100 ? -1.114 -15.156 10.409 1.00 44.56 100 ASN A C 1
ATOM 789 O O . ASN A 1 100 ? -2.215 -14.785 10.881 1.00 44.56 100 ASN A O 1
#

Foldseek 3Di:
DPPADDADFAKWWQPDPVDQFIWIKGADPPQKIWTGPGDVDPDIFIDGWDDDPQWIWGDGPVDIWIWGHPDGPAQKIWTQDDPPDPPNPPDITITGGDDD